Protein AF-A0A9N8VZP1-F1 (afdb_monomer_lite)

InterPro domains:
  IPR011598 Myc-type, basic helix-loop-helix (bHLH) domain [PF00010] (10-61)
  IPR011598 Myc-type, basic helix-loop-helix (bHLH) domain [PS50888] (9-60)
  IPR011598 Myc-type, basic helix-loop-helix (bHLH) domain [SM00353] (15-66)
  IPR036638 Helix-loop-helix DNA-binding domain superfamily [G3DSA:4.10.280.10] (3-75)
  IPR036638 Helix-loop-helix DNA-binding domain superfamily [SSF47459] (8-82)
  IPR052207 Max-like/E-box-binding transcription factors [PTHR15741] (6-73)

Foldseek 3Di:
DDDDPVVVVVVVVVVVVVVVVVVVVVVVLVVLLVPQPVNPPDPDDPVVSVVSSVVVVVVVVVVVVVVVVVVVVPDDDDDDDDDDDDDDDDDDDDPCPDPPDVPPDDD

Secondary structure (DSSP, 8-state):
-PPPHHHHHHHHHHHHHHHHHHHHHHHHHHHHHHHSGGGTT----HHHHHHHHHHHHHHHHHHHHHHHHHHHTT-------------PPP----------SSSSS--

Structure (mmCIF, N/CA/C/O backbone):
data_AF-A0A9N8VZP1-F1
#
_entry.id   AF-A0A9N8VZP1-F1
#
loop_
_atom_site.group_PDB
_atom_site.id
_atom_site.type_symbol
_atom_site.label_atom_id
_atom_site.label_alt_id
_atom_site.label_comp_id
_atom_site.label_asym_id
_atom_site.label_entity_id
_atom_site.label_seq_id
_atom_site.pdbx_PDB_ins_code
_atom_site.Cartn_x
_atom_site.Cartn_y
_atom_site.Cartn_z
_atom_site.occupancy
_atom_site.B_iso_or_equiv
_atom_site.auth_seq_id
_atom_site.auth_comp_id
_atom_site.auth_asym_id
_atom_site.auth_atom_id
_atom_site.pdbx_PDB_model_num
ATOM 1 N N . MET A 1 1 ? 17.582 0.873 -42.702 1.00 41.69 1 MET A N 1
ATOM 2 C CA . MET A 1 1 ? 17.435 2.193 -42.053 1.00 41.69 1 MET A CA 1
ATOM 3 C C . MET A 1 1 ? 17.753 2.068 -40.573 1.00 41.69 1 MET A C 1
ATOM 5 O O . MET A 1 1 ? 16.987 1.440 -39.854 1.00 41.69 1 MET A O 1
ATOM 9 N N . SER A 1 2 ? 18.874 2.631 -40.130 1.00 58.94 2 SER A N 1
ATOM 10 C CA . SER A 1 2 ? 19.228 2.719 -38.708 1.00 58.94 2 SER A CA 1
ATOM 11 C C . SER A 1 2 ? 18.650 4.020 -38.148 1.00 58.94 2 SER A C 1
ATOM 13 O O . SER A 1 2 ? 18.805 5.067 -38.775 1.00 58.94 2 SER A O 1
ATOM 15 N N . GLN A 1 3 ? 17.928 3.961 -37.026 1.00 57.34 3 GLN A N 1
ATOM 16 C CA . GLN A 1 3 ? 17.369 5.163 -36.394 1.00 57.34 3 GLN A CA 1
ATOM 17 C C . GLN A 1 3 ? 18.490 6.134 -35.981 1.00 57.34 3 GLN A C 1
ATOM 19 O O . GLN A 1 3 ? 19.562 5.676 -35.579 1.00 57.34 3 GLN A O 1
ATOM 24 N N . PRO A 1 4 ? 18.267 7.460 -36.054 1.00 59.00 4 PRO A N 1
ATOM 25 C CA . PRO A 1 4 ? 19.268 8.430 -35.637 1.00 59.00 4 PRO A CA 1
ATOM 26 C C . PRO A 1 4 ? 19.562 8.284 -34.129 1.00 59.00 4 PRO A C 1
ATOM 28 O O . PRO A 1 4 ? 18.635 8.077 -33.337 1.00 59.00 4 PRO A O 1
ATOM 31 N N . PRO A 1 5 ? 20.829 8.428 -33.697 1.00 62.97 5 PRO A N 1
ATOM 32 C CA . PRO A 1 5 ? 21.291 8.100 -32.339 1.00 62.97 5 PRO A CA 1
ATOM 33 C C . PRO A 1 5 ? 20.532 8.827 -31.212 1.00 62.97 5 PRO A C 1
ATOM 35 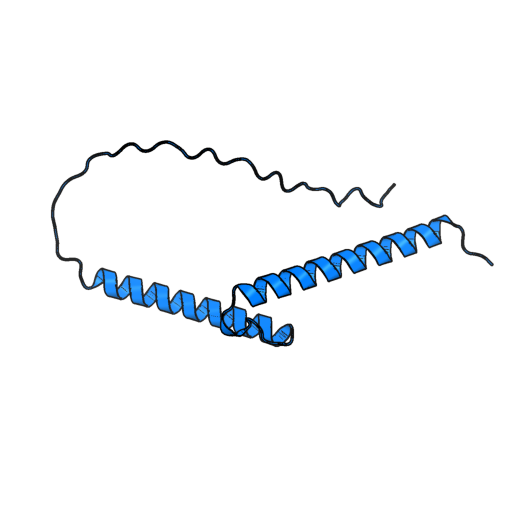O O . PRO A 1 5 ? 20.390 8.305 -30.105 1.00 62.97 5 PRO A O 1
ATOM 38 N N . GLN A 1 6 ? 19.959 10.001 -31.493 1.00 67.69 6 GLN A N 1
ATOM 39 C CA . GLN A 1 6 ? 19.158 10.768 -30.532 1.00 67.69 6 GLN A CA 1
ATOM 40 C C . GLN A 1 6 ? 17.843 10.073 -30.139 1.00 67.69 6 GLN A C 1
ATOM 42 O O . GLN A 1 6 ? 17.388 10.188 -29.000 1.00 67.69 6 GLN A O 1
ATOM 47 N N . GLN A 1 7 ? 17.226 9.323 -31.054 1.00 72.12 7 GLN A N 1
ATOM 48 C CA . GLN A 1 7 ? 15.943 8.661 -30.807 1.00 72.12 7 GLN A CA 1
ATOM 49 C C . GLN A 1 7 ? 16.115 7.417 -29.925 1.00 72.12 7 GLN A C 1
ATOM 51 O O . GLN A 1 7 ? 15.271 7.126 -29.075 1.00 72.12 7 GLN A O 1
ATOM 56 N N . GLN A 1 8 ? 17.258 6.742 -30.063 1.00 74.31 8 GLN A N 1
ATOM 57 C CA . GLN A 1 8 ? 17.658 5.632 -29.205 1.00 74.31 8 GLN A CA 1
ATOM 58 C C . GLN A 1 8 ? 17.974 6.108 -27.779 1.00 74.31 8 GLN A C 1
ATOM 60 O O . GLN A 1 8 ? 17.498 5.497 -26.824 1.00 74.31 8 GLN A O 1
ATOM 65 N N . SER A 1 9 ? 18.666 7.244 -27.624 1.00 79.06 9 SER A N 1
ATOM 66 C CA . SER A 1 9 ? 18.919 7.861 -26.310 1.00 79.06 9 SER A CA 1
ATOM 67 C C . SER A 1 9 ? 17.619 8.228 -25.577 1.00 79.06 9 SER A C 1
ATOM 69 O O . SER A 1 9 ? 17.418 7.833 -24.429 1.00 79.06 9 SER A O 1
ATOM 71 N N . ARG A 1 10 ? 16.666 8.873 -26.268 1.00 82.50 10 ARG A N 1
ATOM 72 C CA . ARG A 1 10 ? 15.343 9.204 -25.700 1.00 82.50 10 ARG A CA 1
ATOM 73 C C . ARG A 1 10 ? 14.566 7.965 -25.252 1.00 82.50 10 ARG A C 1
ATOM 75 O O . ARG A 1 10 ? 13.965 7.972 -24.180 1.00 82.50 10 ARG A O 1
ATOM 82 N N . ARG A 1 11 ? 14.594 6.887 -26.046 1.00 83.06 11 ARG A N 1
ATOM 83 C CA . ARG A 1 11 ? 13.960 5.610 -25.681 1.00 83.06 11 ARG A CA 1
ATOM 84 C C . ARG A 1 11 ? 14.576 5.028 -24.406 1.00 83.06 11 ARG A C 1
ATOM 86 O O . ARG A 1 11 ? 13.835 4.601 -23.526 1.00 83.06 11 ARG A O 1
ATOM 93 N N . MET A 1 12 ? 15.903 5.033 -24.295 1.00 86.75 12 MET A N 1
ATOM 94 C CA . MET A 1 12 ? 16.603 4.531 -23.108 1.00 86.75 12 MET A CA 1
ATOM 95 C C . MET A 1 12 ? 16.295 5.372 -21.866 1.00 86.75 12 MET A C 1
ATOM 97 O O . MET A 1 12 ? 15.945 4.814 -20.830 1.00 86.75 12 MET A O 1
ATOM 101 N N . ALA A 1 13 ? 16.333 6.702 -21.980 1.00 83.62 13 ALA A N 1
ATOM 102 C CA . ALA A 1 13 ? 15.977 7.609 -20.889 1.00 83.62 13 ALA A CA 1
ATOM 103 C C . ALA A 1 13 ? 14.543 7.372 -20.388 1.00 83.62 13 ALA A C 1
ATOM 105 O O . ALA A 1 13 ? 14.302 7.308 -19.182 1.00 83.62 13 ALA A O 1
ATOM 106 N N . HIS A 1 14 ? 13.596 7.167 -21.308 1.00 88.38 14 HIS A N 1
ATOM 107 C CA . HIS A 1 14 ? 12.217 6.833 -20.965 1.00 88.38 14 HIS A CA 1
ATOM 108 C C . HIS A 1 14 ? 12.112 5.506 -20.193 1.00 88.38 14 HIS A C 1
ATOM 110 O O . HIS A 1 14 ? 11.433 5.445 -19.170 1.00 88.38 14 HIS A O 1
ATOM 116 N N . ILE A 1 15 ? 12.798 4.450 -20.648 1.00 90.75 15 ILE A N 1
ATOM 117 C CA . ILE A 1 15 ? 12.808 3.141 -19.970 1.00 90.75 15 ILE A CA 1
ATOM 118 C C . ILE A 1 15 ? 13.363 3.269 -18.545 1.00 90.75 15 ILE A C 1
ATOM 120 O O . ILE A 1 15 ? 12.745 2.770 -17.606 1.00 90.75 15 ILE A O 1
ATOM 124 N N . LEU A 1 16 ? 14.483 3.977 -18.374 1.00 90.69 16 LEU A N 1
ATOM 125 C CA . LEU A 1 16 ? 15.108 4.185 -17.065 1.00 90.69 16 LEU A CA 1
ATOM 126 C C . LEU A 1 16 ? 14.216 5.001 -16.120 1.00 90.69 16 LEU A C 1
ATOM 128 O O . LEU A 1 16 ? 14.079 4.658 -14.946 1.00 90.69 16 LEU A O 1
ATOM 132 N N . SER A 1 17 ? 13.578 6.058 -16.629 1.00 92.38 17 SER A N 1
ATOM 133 C CA . SER A 1 17 ? 12.619 6.863 -15.864 1.00 92.38 17 SER A CA 1
ATOM 134 C C . SER A 1 17 ? 11.446 6.014 -15.361 1.00 92.38 17 SER A C 1
ATOM 136 O O . SER A 1 17 ? 11.096 6.052 -14.180 1.00 92.38 17 SER A O 1
ATOM 138 N N . GLU A 1 18 ? 10.880 5.176 -16.231 1.00 96.00 18 GLU A N 1
ATOM 139 C CA . GLU A 1 18 ? 9.761 4.306 -15.874 1.00 96.00 18 GLU A CA 1
ATOM 140 C C . GLU A 1 18 ? 10.167 3.195 -14.897 1.00 96.00 18 GLU A C 1
ATOM 142 O O . GLU A 1 18 ? 9.412 2.884 -13.972 1.00 96.00 18 GLU A O 1
ATOM 147 N N . GLN A 1 19 ? 11.362 2.621 -15.052 1.00 95.44 19 GLN A N 1
ATOM 148 C CA . GLN A 1 19 ? 11.905 1.670 -14.086 1.00 95.44 19 GLN A CA 1
ATOM 149 C C . GLN A 1 19 ? 12.025 2.317 -12.699 1.00 95.44 19 GLN A C 1
ATOM 151 O O . GLN A 1 19 ? 11.482 1.784 -11.731 1.00 95.44 19 GLN A O 1
ATOM 156 N N . LYS A 1 20 ? 12.621 3.513 -12.614 1.00 94.81 20 LYS A N 1
ATOM 157 C CA . LYS A 1 20 ? 12.742 4.264 -11.356 1.00 94.81 20 LYS A CA 1
ATOM 158 C C . LYS A 1 20 ? 11.378 4.575 -10.737 1.00 94.81 20 LYS A C 1
ATOM 160 O O . LYS A 1 20 ? 11.192 4.450 -9.527 1.00 94.81 20 LYS A O 1
ATOM 165 N N . ARG A 1 21 ? 10.386 4.941 -11.555 1.00 97.94 21 ARG A N 1
ATOM 166 C CA . ARG A 1 21 ? 9.011 5.163 -11.083 1.00 97.94 21 ARG A CA 1
ATOM 167 C C . ARG A 1 21 ? 8.426 3.896 -10.449 1.00 97.94 21 ARG A C 1
ATOM 169 O O . ARG A 1 21 ? 7.785 3.976 -9.402 1.00 97.94 21 ARG A O 1
ATOM 176 N N . ARG A 1 22 ? 8.644 2.726 -11.062 1.00 97.81 22 ARG A N 1
ATOM 177 C CA . ARG A 1 22 ? 8.174 1.429 -10.538 1.00 97.81 22 ARG A CA 1
ATOM 178 C C . ARG A 1 22 ? 8.882 1.032 -9.252 1.00 97.81 22 ARG A C 1
ATOM 180 O O . ARG A 1 22 ? 8.212 0.557 -8.338 1.00 97.81 22 ARG A O 1
ATOM 187 N N . GLU A 1 23 ? 10.189 1.247 -9.173 1.00 97.62 23 GLU A N 1
ATOM 188 C CA . GLU A 1 23 ? 10.984 1.014 -7.965 1.00 97.62 23 GLU A CA 1
ATOM 189 C C . GLU A 1 23 ? 10.469 1.867 -6.805 1.00 97.62 23 GLU A C 1
ATOM 191 O O . GLU A 1 23 ? 10.144 1.318 -5.758 1.00 97.62 23 GLU A O 1
ATOM 196 N N . ASN A 1 24 ? 10.251 3.169 -7.021 1.00 95.88 24 ASN A N 1
ATOM 197 C CA . ASN A 1 24 ? 9.683 4.058 -6.004 1.00 95.88 24 ASN A CA 1
ATOM 198 C C . ASN A 1 24 ? 8.309 3.583 -5.510 1.00 95.88 24 ASN A C 1
ATOM 200 O O . ASN A 1 24 ? 8.050 3.577 -4.307 1.00 95.88 24 ASN A O 1
ATOM 204 N N . ILE A 1 25 ? 7.429 3.156 -6.424 1.00 96.62 25 ILE A N 1
ATOM 205 C CA . ILE A 1 25 ? 6.123 2.601 -6.044 1.00 96.62 25 ILE A CA 1
ATOM 206 C C . ILE A 1 25 ? 6.302 1.340 -5.201 1.00 96.62 25 ILE A C 1
ATOM 208 O O . ILE A 1 25 ? 5.632 1.190 -4.184 1.00 96.62 25 ILE A O 1
ATOM 212 N N . ASN A 1 26 ? 7.178 0.425 -5.614 1.00 96.69 26 ASN A N 1
ATOM 213 C CA . ASN A 1 26 ? 7.405 -0.814 -4.879 1.00 96.69 26 ASN A CA 1
ATOM 214 C C . ASN A 1 26 ? 7.979 -0.539 -3.483 1.00 96.69 26 ASN A C 1
ATOM 216 O O . ASN A 1 26 ? 7.466 -1.099 -2.521 1.00 96.69 26 ASN A O 1
ATOM 220 N N . SER A 1 27 ? 8.936 0.382 -3.353 1.00 96.75 27 SER A N 1
ATOM 221 C CA . SER A 1 27 ? 9.464 0.819 -2.055 1.00 96.75 27 SER A CA 1
ATOM 222 C C . SER A 1 27 ? 8.365 1.370 -1.142 1.00 96.75 27 SER A C 1
ATOM 224 O O . SER A 1 27 ? 8.300 0.988 0.022 1.00 96.75 27 SER A O 1
ATOM 226 N N . GLY A 1 28 ? 7.439 2.177 -1.673 1.00 97.06 28 GLY A N 1
ATOM 227 C CA . GLY A 1 28 ? 6.284 2.657 -0.905 1.00 97.06 28 GLY A CA 1
ATOM 228 C C . GLY A 1 28 ? 5.352 1.532 -0.429 1.00 97.06 28 GLY A C 1
ATOM 229 O O . GLY A 1 28 ? 4.805 1.600 0.669 1.00 97.06 28 GLY A O 1
ATOM 230 N N . PHE A 1 29 ? 5.194 0.455 -1.209 1.00 97.44 29 PHE A N 1
ATOM 231 C CA . PHE A 1 29 ? 4.453 -0.734 -0.766 1.00 97.44 29 PHE A CA 1
ATOM 232 C C . PHE A 1 29 ? 5.195 -1.518 0.326 1.00 97.44 29 PHE A C 1
ATOM 234 O O . PHE A 1 29 ? 4.546 -2.028 1.240 1.00 97.44 29 PHE A O 1
ATOM 241 N N . GLU A 1 30 ? 6.525 -1.620 0.261 1.00 96.12 30 GLU A N 1
ATOM 242 C CA . GLU A 1 30 ? 7.327 -2.251 1.319 1.00 96.12 30 GLU A CA 1
ATOM 243 C C . GLU A 1 30 ? 7.232 -1.476 2.639 1.00 96.12 30 GLU A C 1
ATOM 245 O O . GLU A 1 30 ? 6.981 -2.072 3.690 1.00 96.12 30 GLU A O 1
ATOM 250 N N . GLU A 1 31 ? 7.327 -0.146 2.581 1.00 96.50 31 GLU A N 1
ATOM 251 C CA . GLU A 1 31 ? 7.112 0.724 3.738 1.00 96.50 31 GLU A CA 1
ATOM 252 C C . GLU A 1 31 ? 5.700 0.541 4.310 1.00 96.50 31 GLU A C 1
ATOM 254 O O . GLU A 1 31 ? 5.541 0.290 5.508 1.00 96.50 31 GLU A O 1
ATOM 259 N N . LEU A 1 32 ? 4.672 0.547 3.455 1.00 97.06 32 LEU A N 1
ATOM 260 C CA . LEU A 1 32 ? 3.288 0.336 3.874 1.00 97.06 32 LEU A CA 1
ATOM 261 C C . LEU A 1 32 ? 3.083 -1.024 4.570 1.00 97.06 32 LEU A C 1
ATOM 263 O O . LEU A 1 32 ? 2.391 -1.105 5.586 1.00 97.06 32 LEU A O 1
ATOM 267 N N . LYS A 1 33 ? 3.711 -2.100 4.079 1.00 96.38 33 LYS A N 1
ATOM 268 C CA . LYS A 1 33 ? 3.669 -3.416 4.745 1.00 96.38 33 LYS A CA 1
ATOM 269 C C . LYS A 1 33 ? 4.322 -3.393 6.124 1.00 96.38 33 LYS A C 1
ATOM 271 O O . LYS A 1 33 ? 3.888 -4.124 7.011 1.00 96.38 33 LYS A O 1
ATOM 276 N N . SER A 1 34 ? 5.360 -2.580 6.311 1.00 95.06 34 SER A N 1
ATOM 277 C CA . SER A 1 34 ? 6.060 -2.482 7.592 1.00 95.06 34 SER A CA 1
ATOM 278 C C . SER A 1 34 ? 5.195 -1.830 8.676 1.00 95.06 34 SER A C 1
ATOM 280 O O . SER A 1 34 ? 5.251 -2.262 9.830 1.00 95.06 34 SER A O 1
ATOM 282 N N . ILE A 1 35 ? 4.353 -0.854 8.317 1.00 96.00 35 ILE A N 1
ATOM 283 C CA . ILE A 1 35 ? 3.520 -0.100 9.267 1.00 96.00 35 ILE A CA 1
ATOM 284 C C . ILE A 1 35 ? 2.158 -0.748 9.536 1.00 96.00 35 ILE A C 1
ATOM 286 O O . ILE A 1 35 ? 1.598 -0.541 10.609 1.00 96.00 35 ILE A O 1
ATOM 290 N N . VAL A 1 36 ? 1.624 -1.536 8.595 1.00 97.12 36 VAL A N 1
ATOM 291 C CA . VAL A 1 36 ? 0.338 -2.232 8.757 1.00 97.12 36 VAL A CA 1
ATOM 292 C C . VAL A 1 36 ? 0.574 -3.598 9.418 1.00 97.12 36 VAL A C 1
ATOM 294 O O . VAL A 1 36 ? 1.122 -4.493 8.768 1.00 97.12 36 VAL A O 1
ATOM 297 N N . PRO A 1 37 ? 0.128 -3.827 10.672 1.00 96.00 37 PRO A N 1
ATOM 298 C CA . PRO A 1 37 ? 0.453 -5.050 11.412 1.00 96.00 37 PRO A CA 1
ATOM 299 C C . PRO A 1 37 ? 0.026 -6.342 10.703 1.00 96.00 37 PRO A C 1
ATOM 301 O O . PRO A 1 37 ? 0.743 -7.334 10.744 1.00 96.00 37 PRO A O 1
ATOM 304 N N . SER A 1 38 ? -1.111 -6.320 10.001 1.00 94.00 38 SER A N 1
ATOM 305 C CA . SER A 1 38 ? -1.669 -7.474 9.282 1.00 94.00 38 SER A CA 1
ATOM 306 C C . SER A 1 38 ? -0.998 -7.785 7.937 1.00 94.00 38 SER A C 1
ATOM 308 O O . SER A 1 38 ? -1.362 -8.774 7.296 1.00 94.00 38 SER A O 1
ATOM 310 N N . CYS A 1 39 ? -0.059 -6.946 7.492 1.00 94.19 39 CYS A N 1
ATOM 311 C CA . CYS A 1 39 ? 0.700 -7.117 6.250 1.00 94.19 39 CYS A CA 1
ATOM 312 C C . CYS A 1 39 ? 2.174 -7.481 6.500 1.00 94.19 39 CYS A C 1
ATOM 314 O O . CYS A 1 39 ? 2.890 -7.839 5.562 1.00 94.19 39 CYS A O 1
ATOM 316 N N . ARG A 1 40 ? 2.663 -7.354 7.740 1.00 92.25 40 ARG A N 1
ATOM 317 C CA . ARG A 1 40 ? 4.083 -7.522 8.060 1.00 92.25 40 ARG A CA 1
ATOM 318 C C . ARG A 1 40 ? 4.501 -8.985 7.890 1.00 92.25 40 ARG A C 1
ATOM 320 O O . ARG A 1 40 ? 3.934 -9.872 8.513 1.00 92.25 40 ARG A O 1
ATOM 327 N N . GLY A 1 41 ? 5.505 -9.227 7.046 1.00 87.69 41 GLY A N 1
ATOM 328 C CA . GLY A 1 41 ? 5.995 -10.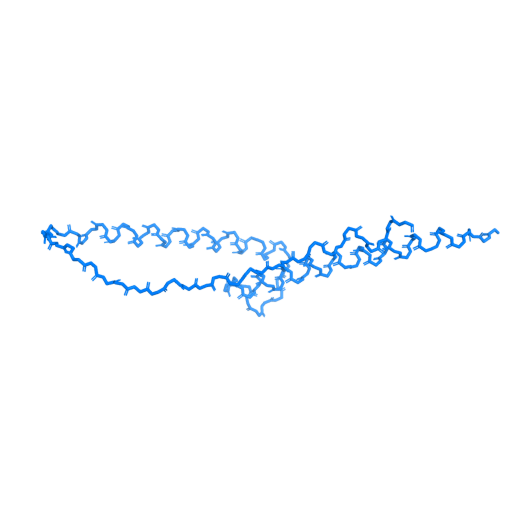580 6.749 1.00 87.69 41 GLY A CA 1
ATOM 329 C C . GLY A 1 41 ? 5.076 -11.413 5.845 1.00 87.69 41 GLY A C 1
ATOM 330 O O . GLY A 1 41 ? 5.383 -12.572 5.581 1.00 87.69 41 GLY A O 1
ATOM 331 N N . CYS A 1 42 ? 3.976 -10.844 5.340 1.00 88.38 42 CYS A N 1
ATOM 332 C CA . CYS A 1 42 ? 3.059 -11.524 4.429 1.00 88.38 42 CYS A CA 1
ATOM 333 C C . CYS A 1 42 ? 3.342 -11.156 2.964 1.00 88.38 42 CYS A C 1
ATOM 335 O O . CYS A 1 42 ? 3.611 -9.999 2.630 1.00 88.38 42 CYS A O 1
ATOM 337 N N . ALA A 1 43 ? 3.214 -12.136 2.067 1.00 90.44 43 ALA A N 1
ATOM 338 C CA . ALA A 1 43 ? 3.298 -11.942 0.618 1.00 90.44 43 ALA A CA 1
ATOM 339 C C . ALA A 1 43 ? 1.931 -11.549 0.022 1.00 90.44 43 ALA A C 1
ATOM 341 O O . ALA A 1 43 ? 1.394 -12.219 -0.859 1.00 90.44 43 ALA A O 1
ATOM 342 N N . ASP A 1 44 ? 1.334 -10.474 0.539 1.00 93.00 44 ASP A N 1
ATOM 343 C CA . ASP A 1 44 ? 0.034 -9.989 0.073 1.00 93.00 44 ASP A CA 1
ATOM 344 C C . ASP A 1 44 ? 0.128 -9.285 -1.291 1.00 93.00 44 ASP A C 1
ATOM 346 O O . ASP A 1 44 ? 1.089 -8.575 -1.596 1.00 93.00 44 ASP A O 1
ATOM 350 N N . SER A 1 45 ? -0.922 -9.410 -2.107 1.00 96.88 45 SER A N 1
ATOM 351 C CA . SER A 1 45 ? -1.040 -8.622 -3.342 1.00 96.88 45 SER A CA 1
ATOM 352 C C . SER A 1 45 ? -1.230 -7.127 -3.043 1.00 96.88 45 SER A C 1
ATOM 354 O O . SER A 1 45 ? -1.813 -6.758 -2.023 1.00 96.88 45 SER A O 1
ATOM 356 N N . LYS A 1 46 ? -0.835 -6.242 -3.973 1.00 96.88 46 LYS A N 1
ATOM 357 C CA . LYS A 1 46 ? -0.999 -4.777 -3.833 1.00 96.88 46 LYS A CA 1
ATOM 358 C C . LYS A 1 46 ? -2.429 -4.368 -3.467 1.00 96.88 46 LYS A C 1
ATOM 360 O O . LYS A 1 46 ? -2.628 -3.532 -2.594 1.00 96.88 46 LYS A O 1
ATOM 365 N N . ALA A 1 47 ? -3.429 -5.001 -4.080 1.00 97.88 47 ALA A N 1
ATOM 366 C CA . ALA A 1 47 ? -4.832 -4.733 -3.776 1.00 97.88 47 ALA A CA 1
ATOM 367 C C . ALA A 1 47 ? -5.215 -5.146 -2.343 1.00 97.88 47 ALA A C 1
ATOM 369 O O . ALA A 1 47 ? -5.972 -4.439 -1.680 1.00 97.88 47 ALA A O 1
ATOM 370 N N . VAL A 1 48 ? -4.690 -6.274 -1.852 1.00 97.56 48 VAL A N 1
ATOM 371 C CA . VAL A 1 48 ? -4.902 -6.722 -0.467 1.00 97.56 48 VAL A CA 1
ATOM 372 C C . VAL A 1 48 ? -4.228 -5.766 0.516 1.00 97.56 48 VAL A C 1
ATOM 374 O O . VAL A 1 48 ? -4.874 -5.368 1.482 1.00 97.56 48 VAL A O 1
ATOM 377 N N . ILE A 1 49 ? -2.988 -5.344 0.246 1.00 97.81 49 ILE A N 1
ATOM 378 C CA . ILE A 1 49 ? -2.252 -4.387 1.087 1.00 97.81 49 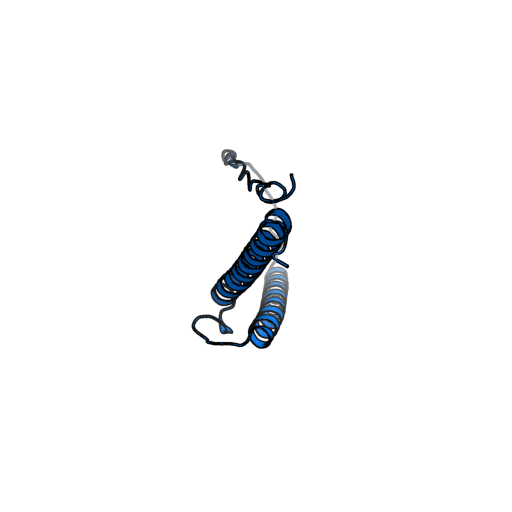ILE A CA 1
ATOM 379 C C . ILE A 1 49 ? -3.054 -3.089 1.245 1.00 97.81 49 ILE A C 1
ATOM 381 O O . ILE A 1 49 ? -3.254 -2.631 2.368 1.00 97.81 49 ILE A O 1
ATOM 385 N N . LEU A 1 50 ? -3.578 -2.534 0.146 1.00 98.44 50 LEU A N 1
ATOM 386 C CA . LEU A 1 50 ? -4.392 -1.312 0.180 1.00 98.44 50 LEU A CA 1
ATOM 387 C C . LEU A 1 50 ? -5.665 -1.481 1.022 1.00 98.44 50 LEU A C 1
ATOM 389 O O . LEU A 1 50 ? -5.984 -0.619 1.838 1.00 98.44 50 LEU A O 1
ATOM 393 N N . ARG A 1 51 ? -6.376 -2.608 0.874 1.00 98.19 51 ARG A N 1
ATOM 394 C CA . ARG A 1 51 ? -7.578 -2.889 1.679 1.00 98.19 51 ARG A CA 1
ATOM 395 C C . ARG A 1 51 ? -7.257 -3.040 3.166 1.00 98.19 51 ARG A C 1
ATOM 397 O O . ARG A 1 51 ? -7.955 -2.468 3.998 1.00 98.19 51 ARG A O 1
ATOM 404 N N . LYS A 1 52 ? -6.196 -3.781 3.503 1.00 97.75 52 LYS A N 1
ATOM 405 C CA . LYS A 1 52 ? -5.736 -3.959 4.889 1.00 97.75 52 LYS A CA 1
ATOM 406 C C . LYS A 1 52 ? -5.316 -2.626 5.515 1.00 97.75 52 LYS A C 1
ATOM 408 O O . LYS A 1 52 ? -5.663 -2.371 6.665 1.00 97.75 52 LYS A O 1
ATOM 413 N N . ALA A 1 53 ? -4.634 -1.766 4.759 1.00 98.31 53 ALA A N 1
ATOM 414 C CA . ALA A 1 53 ? -4.257 -0.427 5.204 1.00 98.31 53 ALA A CA 1
ATOM 415 C C . ALA A 1 53 ? -5.484 0.451 5.502 1.00 98.31 53 ALA A C 1
ATOM 417 O O . ALA A 1 53 ? -5.559 1.044 6.575 1.00 98.31 53 ALA A O 1
ATOM 418 N N . ALA A 1 54 ? -6.477 0.476 4.605 1.00 98.44 54 ALA A N 1
ATOM 419 C CA . ALA A 1 54 ? -7.717 1.226 4.819 1.00 98.44 54 ALA A CA 1
ATOM 420 C C . ALA A 1 54 ? -8.469 0.750 6.075 1.00 98.44 54 ALA A C 1
ATOM 422 O O . ALA A 1 54 ? -8.876 1.560 6.905 1.00 98.44 54 ALA A O 1
ATOM 423 N N . HIS A 1 55 ? -8.583 -0.568 6.260 1.00 98.12 55 HIS A N 1
ATOM 424 C CA . HIS A 1 55 ? -9.182 -1.149 7.462 1.00 98.12 55 HIS A CA 1
ATOM 425 C C . HIS A 1 55 ? -8.401 -0.783 8.737 1.00 98.12 55 HIS A C 1
ATOM 427 O O . HIS A 1 55 ? -8.989 -0.522 9.789 1.00 98.12 55 HIS A O 1
ATOM 433 N N . TYR A 1 56 ? -7.068 -0.761 8.665 1.00 98.31 56 TYR A N 1
ATOM 434 C CA . TYR A 1 56 ? -6.234 -0.398 9.807 1.00 98.31 56 TYR A CA 1
ATOM 435 C C . TYR A 1 56 ? -6.460 1.058 10.236 1.00 98.31 56 TYR A C 1
ATOM 437 O O . TYR A 1 56 ? -6.643 1.302 11.426 1.00 98.31 56 TYR A O 1
ATOM 445 N N . ILE A 1 57 ? -6.563 1.994 9.285 1.00 98.38 57 ILE A N 1
ATOM 446 C CA . ILE A 1 57 ? -6.915 3.398 9.566 1.00 98.38 57 ILE A CA 1
ATOM 447 C C . ILE A 1 57 ? -8.264 3.484 10.292 1.00 98.38 57 ILE A C 1
ATOM 449 O O . ILE A 1 57 ? -8.329 4.049 11.381 1.00 98.38 57 ILE A O 1
ATOM 453 N N . GLN A 1 58 ? -9.309 2.834 9.766 1.00 98.38 58 GLN A N 1
ATOM 454 C CA . GLN A 1 58 ? -10.635 2.812 10.404 1.00 98.38 58 GLN A CA 1
ATOM 455 C C . GLN A 1 58 ? -10.587 2.238 11.828 1.00 98.38 58 GLN A C 1
ATOM 457 O O . GLN A 1 58 ? -11.279 2.702 12.734 1.00 98.38 58 GLN A O 1
ATOM 462 N N . THR A 1 59 ? -9.763 1.215 12.054 1.00 98.00 59 THR A N 1
ATOM 463 C CA . THR A 1 59 ? -9.588 0.620 13.384 1.00 98.00 59 THR A CA 1
ATOM 464 C C . THR A 1 59 ? -8.946 1.615 14.352 1.00 98.00 59 THR A C 1
ATOM 466 O O . THR A 1 59 ? -9.427 1.765 15.476 1.00 98.00 59 THR A O 1
ATOM 469 N N . LEU A 1 60 ? -7.893 2.316 13.921 1.00 98.00 60 LEU A N 1
ATOM 470 C CA . LEU A 1 60 ? -7.213 3.332 14.726 1.00 98.00 60 LEU A CA 1
ATOM 471 C C . LEU A 1 60 ? -8.144 4.505 15.063 1.00 98.00 60 LEU A C 1
ATOM 473 O O . LEU A 1 60 ? -8.188 4.937 16.213 1.00 98.00 60 LEU A O 1
ATOM 477 N N . GLU A 1 61 ? -8.943 4.977 14.104 1.00 97.94 61 GLU A N 1
ATOM 478 C CA . GLU A 1 61 ? -9.939 6.037 14.325 1.00 97.94 61 GLU A CA 1
ATOM 479 C C . GLU A 1 61 ? -10.955 5.642 15.407 1.00 97.94 61 GLU A C 1
ATOM 481 O O . GLU A 1 61 ? -11.199 6.401 16.350 1.00 97.94 61 GLU A O 1
ATOM 486 N N . ASN A 1 62 ? -11.476 4.414 15.336 1.00 97.19 62 ASN A N 1
ATOM 487 C CA . ASN A 1 62 ? -12.395 3.872 16.337 1.00 97.19 62 ASN A CA 1
ATOM 488 C C . ASN A 1 62 ? -11.745 3.751 17.726 1.00 97.19 62 ASN A C 1
ATOM 490 O O . ASN A 1 62 ? -12.389 4.033 18.739 1.00 97.19 62 ASN A O 1
ATOM 494 N N . GLN A 1 63 ? -10.476 3.337 17.800 1.00 96.81 63 GLN A N 1
ATOM 495 C CA . GLN A 1 63 ? -9.733 3.265 19.064 1.00 96.81 63 GLN A CA 1
ATOM 496 C C . GLN A 1 63 ? -9.552 4.655 19.683 1.00 96.81 63 GLN A C 1
ATOM 498 O O . GLN A 1 63 ? -9.829 4.837 20.868 1.00 96.81 63 GLN A O 1
ATOM 503 N N . ILE A 1 64 ? -9.165 5.649 18.879 1.00 96.56 64 ILE A N 1
ATOM 504 C CA . ILE A 1 64 ? -9.030 7.043 19.318 1.00 96.56 64 ILE A CA 1
ATOM 505 C C . ILE A 1 64 ? -10.371 7.577 19.833 1.00 96.56 64 ILE A C 1
ATOM 507 O O . ILE A 1 64 ? -10.416 8.215 20.885 1.00 96.56 64 ILE A O 1
ATOM 511 N N . GLN A 1 65 ? -11.473 7.306 19.128 1.00 95.88 65 GLN A N 1
ATOM 512 C CA . GLN A 1 65 ? -12.804 7.741 19.546 1.00 95.88 65 GLN A CA 1
ATOM 513 C C . GLN A 1 65 ? -13.214 7.125 20.889 1.00 95.88 65 GLN A C 1
ATOM 515 O O . GLN A 1 65 ? -13.674 7.849 21.773 1.00 95.88 65 GLN A O 1
ATOM 520 N N . LYS A 1 66 ? -13.004 5.817 21.073 1.00 94.56 66 LYS A N 1
ATOM 521 C CA . LYS A 1 66 ? -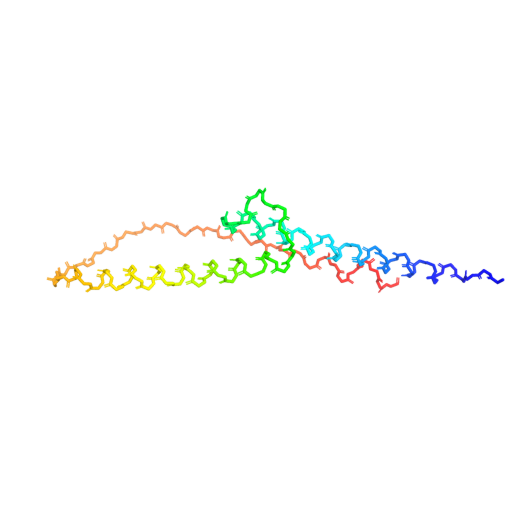13.288 5.130 22.342 1.00 94.56 66 LYS A CA 1
ATOM 522 C C . LYS A 1 66 ? -12.474 5.713 23.494 1.00 94.56 66 LYS A C 1
ATOM 524 O O . LYS A 1 66 ? -13.041 6.037 24.531 1.00 94.56 66 LYS A O 1
ATOM 529 N N . LEU A 1 67 ? -11.171 5.924 23.295 1.00 92.69 67 LEU A N 1
ATOM 530 C CA . LEU A 1 67 ? -10.297 6.514 24.314 1.00 92.69 67 LEU A CA 1
ATOM 531 C C . LEU A 1 67 ? -10.745 7.929 24.708 1.00 92.69 67 LEU A C 1
ATOM 533 O O . LEU A 1 67 ? -10.773 8.258 25.892 1.00 92.69 67 LEU A O 1
ATOM 537 N N . LYS A 1 68 ? -11.163 8.752 23.738 1.00 91.88 68 LYS A N 1
ATOM 538 C CA . LYS A 1 68 ? -11.713 10.091 24.007 1.00 91.88 68 LYS A CA 1
ATOM 539 C C . LYS A 1 68 ? -13.014 10.035 24.809 1.00 91.88 68 LYS A C 1
ATOM 541 O O . LYS A 1 68 ? -13.206 10.850 25.706 1.00 91.88 68 LYS A O 1
ATOM 546 N N . GLN A 1 69 ? -13.903 9.089 24.508 1.00 87.06 69 GLN A N 1
ATOM 547 C CA . GLN A 1 69 ? -15.149 8.900 25.258 1.00 87.06 69 GLN A CA 1
ATOM 548 C C . GLN A 1 69 ? -14.873 8.451 26.698 1.00 87.06 69 GLN A C 1
ATOM 550 O O . GLN A 1 69 ? -15.436 9.022 27.628 1.00 87.06 69 GLN A O 1
ATOM 555 N N . SER A 1 70 ? -13.955 7.500 26.896 1.00 79.56 70 SER A N 1
ATOM 556 C CA . SER A 1 70 ? -13.549 7.046 28.231 1.00 79.56 70 SER A CA 1
ATOM 557 C C . SER A 1 70 ? -12.892 8.155 29.054 1.00 79.56 70 SER A C 1
ATOM 559 O O . SER A 1 70 ? -13.195 8.288 30.235 1.00 79.56 70 SER A O 1
ATOM 561 N N . ASN A 1 71 ? -12.048 8.992 28.444 1.00 74.62 71 ASN A N 1
ATOM 562 C CA . ASN A 1 71 ? -11.399 10.102 29.147 1.00 74.62 71 ASN A CA 1
ATOM 563 C C . ASN A 1 71 ? -12.395 11.189 29.595 1.00 74.62 71 ASN A C 1
ATOM 565 O O . ASN A 1 71 ? -12.222 11.789 30.651 1.00 74.62 71 ASN A O 1
ATOM 569 N N . ASN A 1 72 ? -13.470 11.413 28.832 1.00 61.00 72 ASN A N 1
ATOM 570 C CA . ASN A 1 72 ? -14.535 12.348 29.213 1.00 61.00 72 ASN A CA 1
ATOM 571 C C . ASN A 1 72 ? -15.431 11.827 30.350 1.00 61.00 72 ASN A C 1
ATOM 573 O O . ASN A 1 72 ? -16.106 12.621 30.996 1.00 61.00 72 ASN A O 1
ATOM 577 N N . ASN A 1 73 ? -15.433 10.519 30.625 1.00 56.28 73 ASN A N 1
ATOM 578 C CA . ASN A 1 73 ? -16.301 9.912 31.639 1.00 56.28 73 ASN A CA 1
ATOM 579 C C . ASN A 1 73 ? -15.657 9.826 33.041 1.00 56.28 73 ASN A C 1
ATOM 581 O O . ASN A 1 73 ? -16.280 9.312 33.966 1.00 56.28 73 ASN A O 1
ATOM 585 N N . CYS A 1 74 ? -14.430 10.339 33.206 1.00 48.94 74 CYS A N 1
ATOM 586 C CA . CYS A 1 74 ? -13.687 10.352 34.475 1.00 48.94 74 CYS A CA 1
ATOM 587 C C . CYS A 1 74 ? -13.216 11.763 34.894 1.00 48.94 74 CYS A C 1
ATOM 589 O O . CYS A 1 74 ? -12.326 11.892 35.732 1.00 48.94 74 CYS A O 1
ATOM 591 N N . GLY A 1 75 ? -13.784 12.829 34.318 1.00 46.62 75 GLY A N 1
ATOM 592 C CA . GLY A 1 75 ? -13.437 14.218 34.641 1.00 46.62 75 GLY A CA 1
ATOM 593 C C . GLY A 1 75 ? -14.324 14.818 35.734 1.00 46.62 75 GLY A C 1
ATOM 594 O O . GLY A 1 75 ? -15.271 15.536 35.427 1.00 46.62 75 GLY A O 1
ATOM 595 N N . GLY A 1 76 ? -14.022 14.541 37.005 1.00 42.34 76 GLY A N 1
ATOM 596 C CA . GLY A 1 76 ? -14.519 15.351 38.126 1.00 42.34 76 GLY A CA 1
ATOM 597 C C . GLY A 1 76 ? -13.903 16.766 38.114 1.00 42.34 76 GLY A C 1
ATOM 598 O O . GLY A 1 76 ? -12.808 16.945 37.578 1.00 42.34 76 GLY A O 1
ATOM 599 N N . PRO A 1 77 ? -14.569 17.792 38.681 1.00 53.81 77 PRO A N 1
ATOM 600 C CA . PRO A 1 77 ? -14.069 19.163 38.654 1.00 53.81 77 PRO A CA 1
ATOM 601 C C . PRO A 1 77 ? -12.938 19.340 39.677 1.00 53.81 77 PRO A C 1
ATOM 603 O O . PRO A 1 77 ? -13.193 19.390 40.878 1.00 53.81 77 PRO A O 1
ATOM 606 N N . THR A 1 78 ? -11.690 19.487 39.222 1.00 45.78 78 THR A N 1
ATOM 607 C CA . THR A 1 78 ? -10.595 19.971 40.079 1.00 45.78 78 THR A CA 1
ATOM 608 C C . THR A 1 78 ? -10.049 21.298 39.567 1.00 45.78 78 THR A C 1
ATOM 610 O O . THR A 1 78 ? -9.339 21.392 38.570 1.00 45.78 78 THR A O 1
ATOM 613 N N . ILE A 1 79 ? -10.471 22.313 40.307 1.00 54.12 79 ILE A N 1
ATOM 614 C CA . ILE A 1 79 ? -10.010 23.690 40.429 1.00 54.12 79 ILE A CA 1
ATOM 615 C C . ILE A 1 79 ? -8.472 23.856 40.367 1.00 54.12 79 ILE A C 1
ATOM 617 O O . ILE A 1 79 ? -7.725 23.094 40.970 1.00 54.12 79 ILE A O 1
AT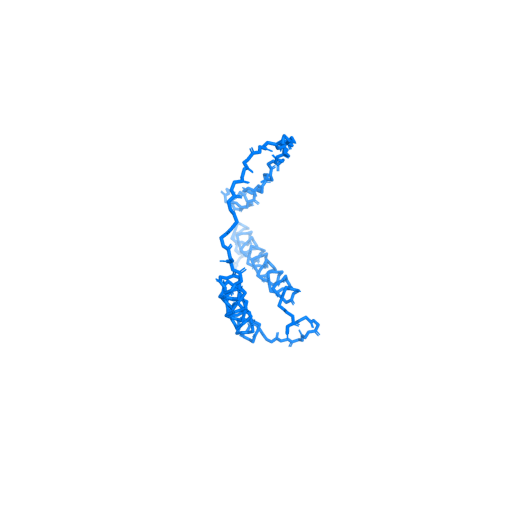OM 621 N N . SER A 1 80 ? -8.066 24.936 39.680 1.00 56.50 80 SER A N 1
ATOM 622 C CA . SER A 1 80 ? -6.843 25.754 39.832 1.00 56.50 80 SER A CA 1
ATOM 623 C C . SER A 1 80 ? -5.454 25.104 39.721 1.00 56.50 80 SER A C 1
ATOM 625 O O . SER A 1 80 ? -5.032 24.354 40.597 1.00 56.50 80 SER A O 1
ATOM 627 N N . THR A 1 81 ? -4.650 25.572 38.754 1.00 54.47 81 THR A N 1
ATOM 628 C CA . THR A 1 81 ? -3.516 26.530 38.925 1.00 54.47 81 THR A CA 1
ATOM 629 C C . THR A 1 81 ? -2.456 26.289 37.824 1.00 54.47 81 THR A C 1
ATOM 631 O O . THR A 1 81 ? -1.971 25.166 37.711 1.00 54.47 81 THR A O 1
ATOM 634 N N . PRO A 1 82 ? -2.045 27.295 37.022 1.00 61.19 82 PRO A N 1
ATO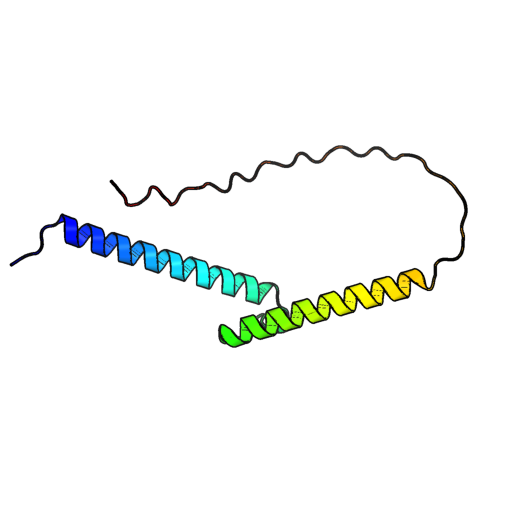M 635 C CA . PRO A 1 82 ? -0.807 27.248 36.235 1.00 61.19 82 PRO A CA 1
ATOM 636 C C . PRO A 1 82 ? 0.364 27.768 37.096 1.00 61.19 82 PRO A C 1
ATOM 638 O O . PRO A 1 82 ? 0.168 28.717 37.857 1.00 61.19 82 PRO A O 1
ATOM 641 N N . PRO A 1 83 ? 1.586 27.209 36.999 1.00 51.44 83 PRO A N 1
ATOM 642 C CA . PRO A 1 83 ? 2.564 27.888 36.144 1.00 51.44 83 PRO A CA 1
ATOM 643 C C . PRO A 1 83 ? 3.632 26.977 35.499 1.00 51.44 83 PRO A C 1
ATOM 645 O O . PRO A 1 83 ? 4.121 26.018 36.079 1.00 51.44 83 PRO A O 1
ATOM 648 N N . ASN A 1 84 ? 4.024 27.377 34.287 1.00 54.53 84 ASN A N 1
ATOM 649 C CA . ASN A 1 84 ? 5.406 27.493 33.809 1.00 54.53 84 ASN A CA 1
ATOM 650 C C . ASN A 1 84 ? 6.418 26.392 34.201 1.00 54.53 84 ASN A C 1
ATOM 652 O O . ASN A 1 84 ? 6.993 26.428 35.286 1.00 54.53 84 ASN A O 1
ATOM 656 N N . LEU A 1 85 ? 6.780 25.546 33.230 1.00 47.38 85 LEU A N 1
ATOM 657 C CA . LEU A 1 85 ? 8.165 25.098 33.096 1.00 47.38 85 LEU A CA 1
ATOM 658 C C . LEU A 1 85 ? 8.654 25.341 31.666 1.00 47.38 85 LEU A C 1
ATOM 660 O O . LEU A 1 85 ? 8.225 24.703 30.707 1.00 47.38 85 LEU A O 1
ATOM 664 N N . SER A 1 86 ? 9.571 26.299 31.569 1.00 59.31 86 SER A N 1
ATOM 665 C CA . SER A 1 86 ? 10.552 26.464 30.502 1.00 59.31 86 SER A CA 1
ATOM 666 C C . SER A 1 86 ? 11.102 25.118 30.015 1.00 59.31 86 SER A C 1
ATOM 668 O O . SER A 1 86 ? 11.572 24.301 30.808 1.00 59.31 86 SER A O 1
ATOM 670 N N . SER A 1 87 ? 11.097 24.893 28.703 1.00 55.44 87 SER A N 1
ATOM 671 C CA . SER A 1 87 ? 12.011 23.942 28.071 1.00 55.44 87 SER A CA 1
ATOM 672 C C . SER A 1 87 ? 12.412 24.433 26.679 1.00 55.44 87 SER A C 1
ATOM 674 O O . SER A 1 87 ? 11.604 25.070 25.998 1.00 55.44 87 SER A O 1
ATOM 676 N N . PRO A 1 88 ? 13.672 24.203 26.266 1.00 53.53 88 PRO A N 1
ATOM 677 C CA . PRO A 1 88 ? 14.275 24.880 25.130 1.00 53.53 88 PRO A CA 1
ATOM 678 C C . PRO A 1 88 ? 13.730 24.341 23.808 1.00 53.53 88 PRO A C 1
ATOM 680 O O . PRO A 1 88 ? 13.526 23.139 23.637 1.00 53.53 88 PRO A O 1
ATOM 683 N N . ALA A 1 89 ? 13.548 25.251 22.854 1.00 57.19 89 ALA A N 1
ATOM 684 C CA . ALA A 1 89 ? 13.185 24.945 21.481 1.00 57.19 89 ALA A CA 1
ATOM 685 C C . ALA A 1 89 ? 14.173 23.941 20.853 1.00 57.19 89 ALA A C 1
ATOM 687 O O . ALA A 1 89 ? 15.360 24.229 20.688 1.00 57.19 89 ALA A O 1
ATOM 688 N N . MET A 1 90 ? 13.676 22.764 20.468 1.00 55.72 90 MET A N 1
ATOM 689 C CA . MET A 1 90 ? 14.392 21.838 19.594 1.00 55.72 90 MET A CA 1
ATOM 690 C C . MET A 1 90 ? 14.495 22.463 18.197 1.00 55.72 90 MET A C 1
ATOM 692 O O . MET A 1 90 ? 13.493 22.712 17.529 1.00 55.72 90 MET A O 1
ATOM 696 N N . SER A 1 91 ? 15.727 22.736 17.770 1.00 56.22 91 SER A N 1
ATOM 697 C CA . SER A 1 91 ? 16.070 23.216 16.432 1.00 56.22 91 SER A CA 1
ATOM 698 C C . SER A 1 91 ? 15.705 22.154 15.390 1.00 56.22 91 SER A C 1
ATOM 700 O O . SER A 1 91 ? 16.357 21.112 15.287 1.00 56.22 91 SER A O 1
ATOM 702 N N . VAL A 1 92 ? 14.649 22.408 14.617 1.00 59.72 92 VAL A N 1
ATOM 703 C CA . VAL A 1 92 ? 14.304 21.606 13.440 1.00 59.72 92 VAL A CA 1
ATOM 704 C C . VAL A 1 92 ? 15.358 21.843 12.357 1.00 59.72 92 VAL A C 1
ATOM 706 O O . VAL A 1 92 ? 15.415 22.900 11.730 1.00 59.72 92 VAL A O 1
ATOM 709 N N . LYS A 1 93 ? 16.234 20.860 12.131 1.00 54.53 93 LYS A N 1
ATOM 710 C CA . LYS A 1 93 ? 17.102 20.847 10.949 1.00 54.53 93 LYS A CA 1
ATOM 711 C C . LYS A 1 93 ? 16.213 20.607 9.730 1.00 54.53 93 LYS A C 1
ATOM 713 O O . LYS A 1 93 ? 15.560 19.573 9.627 1.00 54.53 93 LYS A O 1
ATOM 718 N N . SER A 1 94 ? 16.188 21.593 8.841 1.00 50.62 94 SER A N 1
ATOM 719 C CA . SER A 1 94 ? 15.486 21.566 7.562 1.00 50.62 94 SER A CA 1
ATOM 720 C C . SER A 1 94 ? 15.911 20.332 6.760 1.00 50.62 94 SER A C 1
ATOM 722 O O . SER A 1 94 ? 17.059 20.241 6.319 1.00 50.62 94 SER A O 1
ATOM 724 N N . ILE A 1 95 ? 15.011 19.363 6.584 1.00 46.97 95 ILE A N 1
ATOM 725 C CA . ILE A 1 95 ? 15.217 18.287 5.615 1.00 46.97 95 ILE A CA 1
ATOM 726 C C . ILE A 1 95 ? 14.927 18.906 4.251 1.00 46.97 95 ILE A C 1
ATOM 728 O O . ILE A 1 95 ? 13.785 18.994 3.804 1.00 46.97 95 ILE A O 1
ATOM 732 N N . SER A 1 96 ? 15.993 19.387 3.616 1.00 56.66 96 SER A N 1
ATOM 733 C CA . SER A 1 96 ? 16.018 19.686 2.190 1.00 56.66 96 SER A CA 1
ATOM 734 C C . SER A 1 96 ? 15.870 18.367 1.431 1.00 56.66 96 SER A C 1
ATOM 736 O O . SER A 1 96 ? 16.848 17.725 1.049 1.00 56.66 96 SER A O 1
ATOM 738 N N . SER A 1 97 ? 14.627 17.920 1.261 1.00 54.03 97 SER A N 1
ATOM 739 C CA . SER A 1 97 ? 14.286 16.849 0.329 1.00 54.03 97 SER A CA 1
ATOM 740 C C . SER A 1 97 ? 14.360 17.439 -1.070 1.00 54.03 97 SER A C 1
ATOM 742 O O . SER A 1 97 ? 13.406 18.021 -1.582 1.00 54.03 97 SER A O 1
ATOM 744 N N . GLY A 1 98 ? 15.564 17.376 -1.630 1.00 48.38 98 GLY A N 1
ATOM 745 C CA . GLY A 1 98 ? 15.915 17.959 -2.909 1.00 48.38 98 GLY A CA 1
ATOM 746 C C . GLY A 1 98 ? 14.955 17.574 -4.032 1.00 48.38 98 GLY A C 1
ATOM 747 O O . GLY A 1 98 ? 14.721 16.401 -4.318 1.00 48.38 98 GLY A O 1
ATOM 748 N N . ASN A 1 99 ? 14.480 18.601 -4.730 1.00 52.91 99 ASN A N 1
ATOM 749 C CA . ASN A 1 99 ? 13.837 18.508 -6.035 1.00 52.91 99 ASN A CA 1
ATOM 750 C C . ASN A 1 99 ? 14.866 18.159 -7.128 1.00 52.91 99 ASN A C 1
ATOM 752 O O . ASN A 1 99 ? 15.061 18.911 -8.079 1.00 52.91 99 ASN A O 1
ATOM 756 N N . TYR A 1 100 ? 15.541 17.015 -7.014 1.00 57.81 100 TYR A N 1
ATOM 757 C CA . TYR A 1 100 ? 16.502 16.545 -8.016 1.00 57.81 100 TYR A CA 1
ATOM 758 C C . TYR A 1 100 ? 15.904 15.411 -8.840 1.00 57.81 100 TYR A C 1
ATOM 760 O O . TYR A 1 100 ? 16.251 14.247 -8.655 1.00 57.81 100 TYR A O 1
ATOM 768 N N . LEU A 1 101 ? 14.979 15.740 -9.746 1.00 53.00 101 LEU A N 1
ATOM 769 C CA . LEU A 1 101 ? 14.561 14.787 -10.786 1.00 53.00 101 LEU A CA 1
ATOM 770 C C . LEU A 1 101 ? 13.879 15.390 -12.020 1.00 53.00 101 LEU A C 1
ATOM 772 O O . LEU A 1 101 ? 13.702 14.664 -12.991 1.00 53.00 101 LEU A O 1
ATOM 776 N N . ILE A 1 102 ? 13.575 16.692 -12.055 1.00 54.91 102 ILE A N 1
ATOM 777 C CA . ILE A 1 102 ? 13.126 17.328 -13.309 1.00 54.91 102 ILE A CA 1
ATOM 778 C C . ILE A 1 102 ? 14.309 17.508 -14.291 1.00 54.91 102 ILE A C 1
ATOM 780 O O . ILE A 1 102 ? 14.108 17.586 -15.497 1.00 54.91 102 ILE A O 1
ATOM 784 N N . HIS A 1 103 ? 15.559 17.488 -13.804 1.00 50.09 103 HIS A N 1
ATOM 785 C CA . HIS A 1 103 ? 16.744 17.812 -14.610 1.00 50.09 103 HIS A CA 1
ATOM 786 C C . HIS A 1 103 ? 17.496 16.642 -15.250 1.00 50.09 103 HIS A C 1
ATOM 788 O O . HIS A 1 103 ? 18.433 16.900 -15.999 1.00 50.09 103 HIS A O 1
ATOM 794 N N . ILE A 1 104 ? 17.148 15.374 -14.999 1.00 57.41 104 ILE A N 1
ATOM 795 C CA . ILE A 1 104 ? 18.042 14.302 -15.471 1.00 57.41 104 ILE A CA 1
ATOM 796 C C . ILE A 1 104 ? 17.917 14.044 -16.993 1.00 57.41 104 ILE A C 1
ATOM 798 O O . ILE A 1 104 ? 18.870 13.525 -17.554 1.00 57.41 104 ILE A O 1
ATOM 802 N N . TYR A 1 105 ? 16.849 14.440 -17.714 1.00 55.69 105 TYR A N 1
ATOM 803 C CA . TYR A 1 105 ? 16.727 14.065 -19.147 1.00 55.69 105 TYR A CA 1
ATOM 804 C C . TYR A 1 105 ? 15.915 15.000 -20.080 1.00 55.69 105 TYR A C 1
ATOM 806 O O . TYR A 1 105 ? 15.191 14.497 -20.938 1.00 55.69 105 TYR A O 1
ATOM 814 N N . MET A 1 106 ? 16.013 16.335 -19.989 1.00 55.75 106 MET A N 1
ATOM 815 C CA . MET A 1 106 ? 15.476 17.223 -21.052 1.00 55.75 106 MET A CA 1
ATOM 816 C C . MET A 1 106 ? 16.351 18.448 -21.371 1.00 55.75 106 MET A C 1
ATOM 818 O O . MET A 1 106 ? 15.952 19.593 -21.169 1.00 55.75 106 MET A O 1
ATOM 822 N N . SER A 1 107 ? 17.520 18.219 -21.968 1.00 51.47 107 SER A N 1
ATOM 823 C CA . SER A 1 107 ? 18.133 19.148 -22.936 1.00 51.47 107 SER A CA 1
ATOM 824 C C . SER A 1 107 ? 18.872 18.346 -23.998 1.00 51.47 107 SER A C 1
ATOM 826 O O . SER A 1 107 ? 19.650 17.452 -23.600 1.00 51.47 107 SER A O 1
#

pLDDT: mean 77.99, std 19.99, range [41.69, 98.44]

Radius of gyration: 25.48 Å; chains: 1; bounding box: 38×40×82 Å

Sequence (107 aa):
MSQPPQQQSRRMAHILSEQKRRENINSGFEELKSIVPSCRGCADSKAVILRKAAHYIQTLENQIQKLKQSNNNCGGPTISTPPNLSSPAMSVKSISSGNYLIHIYMS

Organism: NCBI:txid1213867